Protein AF-A0A954XJD6-F1 (afdb_monomer_lite)

Structure (mmCIF, N/CA/C/O backbone):
data_AF-A0A954XJD6-F1
#
_entry.id   AF-A0A954XJD6-F1
#
loop_
_atom_site.group_PDB
_atom_site.id
_atom_site.type_symbol
_atom_site.label_atom_id
_atom_site.label_alt_id
_atom_site.label_comp_id
_atom_site.label_asym_id
_atom_site.label_entity_id
_atom_site.label_seq_id
_atom_site.pdbx_PDB_ins_code
_atom_site.Cartn_x
_atom_site.Cartn_y
_atom_site.Cartn_z
_atom_site.occupancy
_atom_site.B_iso_or_equiv
_atom_site.auth_seq_id
_atom_site.auth_comp_id
_atom_site.auth_asym_id
_atom_site.auth_atom_id
_atom_site.pdbx_PDB_model_num
ATOM 1 N N . MET A 1 1 ? 39.039 -11.859 -38.181 1.00 42.91 1 MET A N 1
ATOM 2 C CA . MET A 1 1 ? 38.626 -12.372 -36.857 1.00 42.91 1 MET A CA 1
ATOM 3 C C . MET A 1 1 ? 37.885 -11.245 -36.147 1.00 42.91 1 MET A C 1
ATOM 5 O O . MET A 1 1 ? 38.516 -10.259 -35.793 1.00 42.91 1 MET A O 1
ATOM 9 N N . PHE A 1 2 ? 36.553 -11.299 -36.070 1.00 53.31 2 PHE A N 1
ATOM 10 C CA . PHE A 1 2 ? 35.762 -10.247 -35.421 1.00 53.31 2 PHE A CA 1
ATOM 11 C C . PHE A 1 2 ? 35.770 -10.477 -33.907 1.00 53.31 2 PHE A C 1
ATOM 13 O O . PHE A 1 2 ? 35.320 -11.523 -33.446 1.00 53.31 2 PHE A O 1
ATOM 20 N N . SER A 1 3 ? 36.290 -9.522 -33.133 1.00 61.88 3 SER A N 1
ATOM 21 C CA . SER A 1 3 ? 36.128 -9.542 -31.676 1.00 61.88 3 SER A CA 1
ATOM 22 C C . SER A 1 3 ? 34.642 -9.403 -31.338 1.00 61.88 3 SER A C 1
ATOM 24 O O . SER A 1 3 ? 34.006 -8.483 -31.861 1.00 61.88 3 SER A O 1
ATOM 26 N N . PRO A 1 4 ? 34.071 -10.256 -30.469 1.00 60.72 4 PRO A N 1
ATOM 27 C CA . PRO A 1 4 ? 32.666 -10.155 -30.108 1.00 60.72 4 PRO A CA 1
ATOM 28 C C . PRO A 1 4 ? 32.413 -8.805 -29.430 1.00 60.72 4 PRO A C 1
ATOM 30 O O . PRO A 1 4 ? 33.003 -8.468 -28.400 1.00 60.72 4 PRO A O 1
ATOM 33 N N . SER A 1 5 ? 31.551 -7.995 -30.035 1.00 70.94 5 SER A N 1
ATOM 34 C CA . SER A 1 5 ? 31.092 -6.733 -29.468 1.00 70.94 5 SER A CA 1
ATOM 35 C C . SER A 1 5 ? 30.223 -7.031 -28.245 1.00 70.94 5 SER A C 1
ATOM 37 O O . SER A 1 5 ? 29.159 -7.637 -28.339 1.00 70.94 5 SER A O 1
ATOM 39 N N . SER A 1 6 ? 30.674 -6.616 -27.058 1.00 82.44 6 SER A N 1
ATOM 40 C CA . SER A 1 6 ? 29.851 -6.724 -25.852 1.00 82.44 6 SER A CA 1
ATOM 41 C C . SER A 1 6 ? 28.700 -5.715 -25.903 1.00 82.44 6 SER A C 1
ATOM 43 O O . SER A 1 6 ? 28.849 -4.623 -26.459 1.00 82.44 6 SER A O 1
ATOM 45 N N . ARG A 1 7 ? 27.566 -6.034 -25.257 1.00 80.50 7 ARG A N 1
ATOM 46 C CA . ARG A 1 7 ? 26.429 -5.098 -25.098 1.00 80.50 7 ARG A CA 1
ATOM 47 C C . ARG A 1 7 ? 26.888 -3.731 -24.575 1.00 80.50 7 ARG A C 1
ATOM 49 O O . ARG A 1 7 ? 26.425 -2.701 -25.043 1.00 80.50 7 ARG A O 1
ATOM 56 N N . ARG A 1 8 ? 27.867 -3.727 -23.662 1.00 78.44 8 ARG A N 1
ATOM 57 C CA . ARG A 1 8 ? 28.499 -2.516 -23.120 1.00 78.44 8 ARG A CA 1
ATOM 58 C C . ARG A 1 8 ? 29.192 -1.687 -24.205 1.00 78.44 8 ARG A C 1
ATOM 60 O O . ARG A 1 8 ? 28.984 -0.482 -24.251 1.00 78.44 8 ARG A O 1
ATOM 67 N N . ARG A 1 9 ? 29.984 -2.321 -25.076 1.00 78.69 9 ARG A N 1
ATOM 68 C CA . ARG A 1 9 ? 30.715 -1.635 -26.152 1.00 78.69 9 ARG A CA 1
ATOM 69 C C . ARG A 1 9 ? 29.765 -1.065 -27.203 1.00 78.69 9 ARG A C 1
ATOM 71 O O . ARG A 1 9 ? 29.945 0.068 -27.621 1.00 78.69 9 ARG A O 1
ATOM 78 N N . PHE A 1 10 ? 28.723 -1.816 -27.562 1.00 82.62 10 PHE A N 1
ATOM 79 C CA . PHE A 1 10 ? 27.666 -1.338 -28.456 1.00 82.62 10 PHE A CA 1
ATOM 80 C C . PHE A 1 10 ? 26.950 -0.101 -27.889 1.00 82.62 10 PHE A C 1
ATOM 82 O O . PHE A 1 10 ? 26.839 0.908 -28.578 1.00 82.62 10 PHE A O 1
ATOM 89 N N . LEU A 1 11 ? 26.537 -0.136 -26.616 1.00 81.69 11 LEU A N 1
ATOM 90 C CA . LEU A 1 11 ? 25.874 1.002 -25.966 1.00 81.69 11 LEU A CA 1
ATOM 91 C C . LEU A 1 11 ? 26.788 2.225 -25.821 1.00 81.69 11 LEU A C 1
ATOM 93 O O . LEU A 1 11 ? 26.316 3.347 -25.971 1.00 81.69 11 LEU A O 1
ATOM 97 N N . GLN A 1 12 ? 28.087 2.027 -25.581 1.00 77.69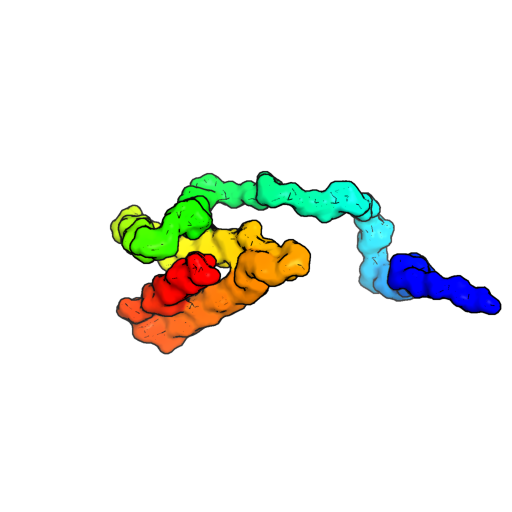 12 GLN A N 1
ATOM 98 C CA . GLN A 1 12 ? 29.064 3.120 -25.583 1.00 77.69 12 GLN A CA 1
ATOM 99 C C . GLN A 1 12 ? 29.162 3.788 -26.960 1.00 77.69 12 GLN A C 1
ATOM 101 O O . GLN A 1 12 ? 29.204 5.011 -27.039 1.00 77.69 12 GLN A O 1
ATOM 106 N N . THR A 1 13 ? 29.165 3.005 -28.040 1.00 73.88 13 THR A N 1
ATOM 107 C CA . THR A 1 13 ? 29.228 3.534 -29.409 1.00 73.88 13 THR A CA 1
ATOM 108 C C . THR A 1 13 ? 27.932 4.238 -29.818 1.00 73.88 13 THR A C 1
ATOM 110 O O . THR A 1 13 ? 27.990 5.329 -30.377 1.00 73.88 13 THR A O 1
ATOM 113 N N . VAL A 1 14 ? 26.766 3.658 -29.513 1.00 73.06 14 VAL A N 1
ATOM 114 C CA . VAL A 1 14 ? 25.463 4.254 -29.861 1.00 73.06 14 VAL A CA 1
ATOM 115 C C . VAL A 1 14 ? 25.168 5.493 -29.014 1.00 73.06 14 VAL A C 1
ATOM 117 O O . VAL A 1 14 ? 24.755 6.505 -29.569 1.00 73.06 14 VAL A O 1
ATOM 120 N N . GLY A 1 15 ? 25.434 5.458 -27.703 1.00 65.81 15 GLY A N 1
ATOM 121 C CA . GLY A 1 15 ? 25.133 6.564 -26.788 1.00 65.81 15 GLY A CA 1
ATOM 122 C C . GLY A 1 15 ? 25.856 7.870 -27.126 1.00 65.81 15 GLY A C 1
ATOM 123 O O . GLY A 1 15 ? 25.290 8.943 -26.939 1.00 65.81 15 GLY A O 1
ATOM 124 N N . VAL A 1 16 ? 27.069 7.796 -27.686 1.00 63.00 16 VAL A N 1
ATOM 125 C CA . VAL A 1 16 ? 27.802 8.980 -28.172 1.00 63.00 16 VAL A CA 1
ATOM 126 C C . VAL A 1 16 ? 27.114 9.608 -29.394 1.00 63.00 16 VAL A C 1
ATOM 128 O O . VAL A 1 16 ? 27.108 10.828 -29.525 1.00 63.00 16 VAL A O 1
ATOM 131 N N . GLY A 1 17 ? 26.491 8.801 -30.261 1.00 62.41 17 GLY A N 1
ATOM 132 C CA . GLY A 1 17 ? 25.791 9.276 -31.459 1.00 62.41 17 GLY A CA 1
ATOM 133 C C . GLY A 1 17 ? 24.378 9.809 -31.191 1.00 62.41 17 GLY A C 1
ATOM 134 O O . GLY A 1 17 ? 24.002 10.846 -31.732 1.00 62.41 17 GLY A O 1
ATOM 135 N N . THR A 1 18 ? 23.591 9.148 -30.335 1.00 59.81 18 THR A N 1
ATOM 136 C CA . THR A 1 18 ? 22.208 9.566 -30.023 1.00 59.81 18 THR A CA 1
ATOM 137 C C . THR A 1 18 ? 22.126 10.738 -29.051 1.00 59.81 18 THR A C 1
ATOM 139 O O . THR A 1 18 ? 21.219 11.555 -29.192 1.00 59.81 18 THR A O 1
ATOM 142 N N . ALA A 1 19 ? 23.067 10.886 -28.111 1.00 60.81 19 ALA A N 1
ATOM 143 C CA . ALA A 1 19 ? 23.100 12.049 -27.220 1.00 60.81 19 ALA A CA 1
ATOM 144 C C . ALA A 1 19 ? 23.282 13.368 -27.994 1.00 60.81 19 ALA A C 1
ATOM 146 O O . ALA A 1 19 ? 22.713 14.385 -27.612 1.00 60.81 19 ALA A O 1
ATOM 147 N N . ALA A 1 20 ? 24.013 13.345 -29.112 1.00 60.75 20 ALA A N 1
ATOM 148 C CA . ALA A 1 20 ? 24.241 14.525 -29.944 1.00 60.75 20 ALA A CA 1
ATOM 149 C C . ALA A 1 20 ? 22.989 15.000 -30.711 1.00 60.75 20 ALA A C 1
ATOM 151 O O . ALA A 1 20 ? 22.885 16.186 -31.007 1.00 60.75 20 ALA A O 1
ATOM 152 N N . LEU A 1 21 ? 22.039 14.106 -31.016 1.00 62.66 21 LEU A N 1
ATOM 153 C CA . LEU A 1 21 ? 20.830 14.430 -31.791 1.00 62.66 21 LEU A CA 1
ATOM 154 C C . LEU A 1 21 ? 19.565 14.534 -30.923 1.00 62.66 21 LEU A C 1
ATOM 156 O O . LEU A 1 21 ? 18.718 15.375 -31.188 1.00 62.66 21 LEU A O 1
ATOM 160 N N . GLY A 1 22 ? 19.438 13.714 -29.874 1.00 61.25 22 GLY A N 1
ATOM 161 C CA . GLY A 1 22 ? 18.242 13.662 -29.022 1.00 61.25 22 GLY A CA 1
ATOM 162 C C . GLY A 1 22 ? 18.231 14.651 -27.851 1.00 61.25 22 GLY A C 1
ATOM 163 O O . GLY A 1 22 ? 17.166 14.963 -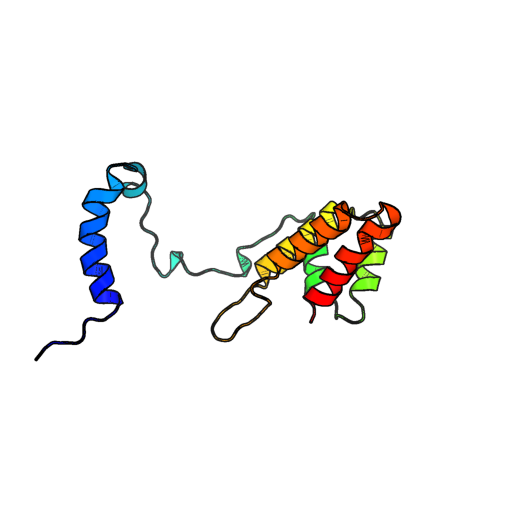27.330 1.00 61.25 22 GLY A O 1
ATOM 164 N N . LEU A 1 23 ? 19.389 15.174 -27.427 1.00 60.09 23 LEU A N 1
ATOM 165 C CA . LEU A 1 23 ? 19.457 16.198 -26.369 1.00 60.09 23 LEU A CA 1
ATOM 166 C C . LEU A 1 23 ? 19.198 17.619 -26.886 1.00 60.09 23 LEU A C 1
ATOM 168 O O . LEU A 1 23 ? 19.106 18.542 -26.077 1.00 60.09 23 LEU A O 1
ATOM 172 N N . ALA A 1 24 ? 19.067 17.803 -28.204 1.00 64.19 24 ALA A N 1
ATOM 173 C CA . ALA A 1 24 ? 18.741 19.095 -28.801 1.00 64.19 24 ALA A CA 1
ATOM 174 C C . ALA A 1 24 ? 17.376 19.624 -28.314 1.00 64.19 24 ALA A C 1
ATOM 176 O O . ALA A 1 24 ? 17.261 20.812 -28.022 1.00 64.19 24 ALA A O 1
ATOM 177 N N . ASP A 1 25 ? 16.396 18.734 -28.121 1.00 69.69 25 ASP A N 1
ATOM 178 C CA . ASP A 1 25 ? 15.047 19.085 -27.648 1.00 69.69 25 ASP A CA 1
ATOM 179 C C . ASP A 1 25 ? 14.941 19.178 -26.113 1.00 69.69 25 ASP A C 1
ATOM 181 O O . ASP A 1 25 ? 13.966 19.705 -25.580 1.00 69.69 25 ASP A O 1
ATOM 185 N N . L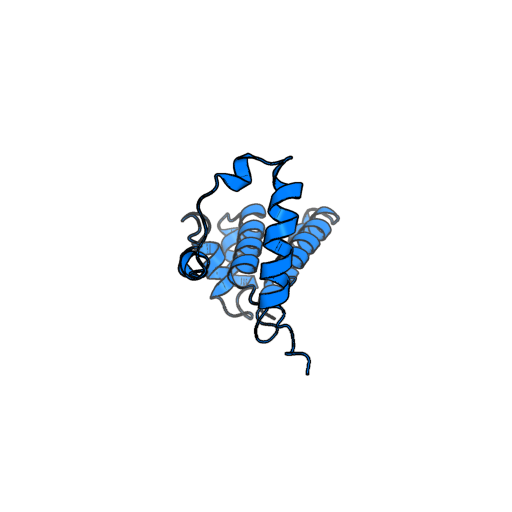EU A 1 26 ? 15.954 18.699 -25.376 1.00 81.62 26 LEU A N 1
ATOM 186 C CA . LEU A 1 26 ? 16.014 18.729 -23.908 1.00 81.62 26 LEU A CA 1
ATOM 187 C C . LEU A 1 26 ? 17.398 19.204 -23.424 1.00 81.62 26 LEU A C 1
ATOM 189 O O . LEU A 1 26 ? 18.108 18.472 -22.723 1.00 81.62 26 LEU A O 1
ATOM 193 N N . PRO A 1 27 ? 17.807 20.446 -23.747 1.00 77.88 27 PRO A N 1
ATOM 194 C CA . PRO A 1 27 ? 19.171 20.924 -23.513 1.00 77.88 27 PRO A CA 1
ATOM 195 C C . PRO A 1 27 ? 19.558 20.935 -22.029 1.00 77.88 27 PRO A C 1
ATOM 197 O O . PRO A 1 27 ? 20.742 20.858 -21.698 1.00 77.88 27 PRO A O 1
ATOM 200 N N . PHE A 1 28 ? 18.585 20.991 -21.116 1.00 87.06 28 PHE A N 1
ATOM 201 C CA . PHE A 1 28 ? 18.838 20.932 -19.676 1.00 87.06 28 PHE A CA 1
ATOM 202 C C . PHE A 1 28 ? 19.375 19.569 -19.217 1.00 87.06 28 PHE A C 1
ATOM 204 O O . PHE A 1 28 ? 20.141 19.527 -18.258 1.00 87.06 28 PHE A O 1
ATOM 211 N N . VAL A 1 29 ? 19.049 18.468 -19.907 1.00 84.19 29 VAL A N 1
ATOM 212 C CA . VAL A 1 29 ? 19.518 17.117 -19.545 1.00 84.19 29 VAL A CA 1
ATOM 213 C C . VAL A 1 29 ? 21.037 17.025 -19.675 1.00 84.19 29 VAL A C 1
ATOM 215 O O . VAL A 1 29 ? 21.693 16.417 -18.834 1.00 84.19 29 VAL A O 1
ATOM 218 N N . SER A 1 30 ? 21.619 17.716 -20.662 1.00 80.31 30 SER A N 1
ATOM 219 C CA . SER A 1 30 ? 23.078 17.810 -20.822 1.00 80.31 30 SER A CA 1
ATOM 220 C C . SER A 1 30 ? 23.782 18.549 -19.673 1.00 80.31 30 SER A C 1
ATOM 222 O O . SER A 1 30 ? 24.994 18.418 -19.512 1.00 80.31 30 SER A O 1
ATOM 224 N N . ARG A 1 31 ? 23.028 19.315 -18.870 1.00 84.81 31 ARG A N 1
ATOM 225 C CA . ARG A 1 31 ? 23.522 20.093 -17.724 1.00 84.81 31 ARG A CA 1
ATOM 226 C C . ARG A 1 31 ? 23.301 19.391 -16.383 1.00 84.81 31 ARG A C 1
ATOM 228 O O . ARG A 1 31 ? 23.734 19.919 -15.362 1.00 84.81 31 ARG A O 1
ATOM 235 N N . LEU A 1 32 ? 22.626 18.239 -16.364 1.00 88.06 32 LEU A N 1
ATOM 236 C CA . LEU A 1 32 ? 22.454 17.468 -15.137 1.00 88.06 32 LEU A CA 1
ATOM 237 C C . LEU A 1 32 ? 23.808 16.901 -14.671 1.00 88.06 32 LEU A C 1
ATOM 239 O O . LEU A 1 32 ? 24.638 16.529 -15.508 1.00 88.06 32 LEU A O 1
ATOM 243 N N . PRO A 1 33 ? 24.044 16.807 -13.349 1.00 89.00 33 PRO A N 1
ATOM 244 C CA . PRO A 1 33 ? 25.215 16.125 -12.817 1.00 89.00 33 PRO A CA 1
ATOM 245 C C . PRO A 1 33 ? 25.316 14.691 -13.346 1.00 89.00 33 PRO A C 1
ATOM 247 O O . PRO A 1 33 ? 24.315 13.994 -13.521 1.00 89.00 33 PRO A O 1
ATOM 250 N N . ARG A 1 34 ? 26.545 14.236 -13.604 1.00 87.12 34 ARG A N 1
ATOM 251 C CA . ARG A 1 34 ? 26.790 12.845 -13.996 1.00 87.12 34 ARG A CA 1
ATOM 252 C C . ARG A 1 34 ? 26.545 11.939 -12.795 1.00 87.12 34 ARG A C 1
ATOM 254 O O . ARG A 1 34 ? 27.237 12.089 -11.797 1.00 87.12 34 ARG A O 1
ATOM 261 N N . VAL A 1 35 ? 25.650 10.968 -12.947 1.00 89.62 35 VAL A N 1
ATOM 262 C CA . VAL A 1 35 ? 25.399 9.946 -11.925 1.00 89.62 35 VAL A CA 1
ATOM 263 C C . VAL A 1 35 ? 26.379 8.791 -12.114 1.00 89.62 35 VAL A C 1
ATOM 265 O O . VAL A 1 35 ? 26.410 8.153 -13.172 1.00 89.62 35 VAL A O 1
ATOM 268 N N . SER A 1 36 ? 27.212 8.531 -11.108 1.00 87.81 36 SER A N 1
ATOM 269 C CA . SER A 1 36 ? 28.153 7.404 -11.146 1.00 87.81 36 SER A CA 1
ATOM 270 C C . SER A 1 36 ? 27.458 6.068 -10.850 1.00 87.81 36 SER A C 1
ATOM 272 O O . SER A 1 36 ? 26.378 6.022 -10.267 1.00 87.81 36 SER A O 1
ATOM 274 N N . ALA A 1 37 ? 28.088 4.948 -11.219 1.00 85.50 37 ALA A N 1
ATOM 275 C CA . ALA A 1 37 ? 27.549 3.625 -10.891 1.00 85.50 37 ALA A CA 1
ATOM 276 C C . ALA A 1 37 ? 27.463 3.379 -9.374 1.00 85.50 37 ALA A C 1
ATOM 278 O O . ALA A 1 37 ? 26.580 2.648 -8.936 1.00 85.50 37 ALA A O 1
ATOM 279 N N . ASP A 1 38 ? 28.369 3.971 -8.590 1.00 87.94 38 ASP A N 1
ATOM 280 C CA . ASP A 1 38 ? 28.371 3.846 -7.131 1.00 87.94 38 ASP A CA 1
ATOM 281 C C . ASP A 1 38 ? 27.294 4.721 -6.484 1.00 87.94 38 ASP A C 1
ATOM 283 O O . ASP A 1 38 ? 26.603 4.256 -5.584 1.00 87.94 38 ASP A O 1
ATOM 287 N N . GLU A 1 39 ? 27.084 5.934 -6.997 1.00 87.44 39 GLU A N 1
ATOM 288 C CA . GLU A 1 39 ? 25.977 6.814 -6.596 1.00 87.44 39 GLU A CA 1
ATOM 289 C C . GLU A 1 39 ? 24.607 6.204 -6.918 1.00 87.44 39 GLU A C 1
ATOM 291 O O . GLU A 1 39 ? 23.681 6.296 -6.120 1.00 87.44 39 GLU A O 1
ATOM 296 N N . ALA A 1 40 ? 24.480 5.523 -8.060 1.00 87.44 40 ALA A N 1
ATOM 297 C CA . ALA A 1 40 ? 23.238 4.871 -8.474 1.00 87.44 40 ALA A CA 1
ATOM 298 C C . ALA A 1 40 ? 22.896 3.601 -7.670 1.00 87.44 40 ALA A C 1
ATOM 300 O O . ALA A 1 40 ? 21.857 2.981 -7.920 1.00 87.44 40 ALA A O 1
ATOM 301 N N . ARG A 1 41 ? 23.752 3.158 -6.736 1.00 84.25 41 ARG A N 1
ATOM 302 C CA . ARG A 1 41 ? 23.441 1.997 -5.892 1.00 84.25 41 ARG A CA 1
ATOM 303 C C . ARG A 1 41 ? 22.331 2.361 -4.912 1.00 84.25 41 ARG A C 1
ATOM 305 O O . ARG A 1 41 ? 22.497 3.221 -4.053 1.00 84.25 41 ARG A O 1
ATOM 312 N N . LEU A 1 42 ? 21.210 1.652 -5.010 1.00 76.25 42 LEU A N 1
ATOM 313 C CA . LEU A 1 42 ? 20.102 1.805 -4.075 1.00 76.25 42 LEU A CA 1
ATOM 314 C C . LEU A 1 42 ? 20.505 1.286 -2.694 1.00 76.25 42 LEU A C 1
ATOM 316 O O . LEU A 1 42 ? 20.845 0.114 -2.533 1.00 76.25 42 LEU A O 1
ATOM 320 N N . ASN A 1 43 ? 20.431 2.163 -1.701 1.00 76.12 43 ASN A N 1
ATOM 321 C CA . ASN A 1 43 ? 20.468 1.794 -0.296 1.00 76.12 43 ASN A CA 1
ATOM 322 C C . ASN A 1 43 ? 19.012 1.526 0.156 1.00 76.12 43 ASN A C 1
ATOM 324 O O . ASN A 1 43 ? 18.211 2.461 0.142 1.00 76.12 43 ASN A O 1
ATOM 328 N N . PRO A 1 44 ? 18.631 0.293 0.542 1.00 66.88 44 PRO A N 1
ATOM 329 C CA . PRO A 1 44 ? 17.266 -0.009 0.988 1.00 66.88 44 PRO A CA 1
ATOM 330 C C . PRO A 1 44 ? 16.809 0.843 2.180 1.00 66.88 44 PRO A C 1
ATOM 332 O O . PRO A 1 44 ? 15.632 1.166 2.292 1.00 66.88 44 PRO A O 1
ATOM 335 N N . GLN A 1 45 ? 17.741 1.276 3.034 1.00 67.62 45 GLN A N 1
ATOM 336 C CA . GLN A 1 45 ? 17.478 2.148 4.183 1.00 67.62 45 GLN A CA 1
ATOM 337 C C . GLN A 1 45 ? 17.295 3.633 3.804 1.00 67.62 45 GLN A C 1
ATOM 339 O O . GLN A 1 45 ? 17.083 4.475 4.679 1.00 67.62 45 GLN A O 1
ATOM 344 N N . LEU A 1 46 ? 17.404 3.976 2.515 1.00 68.19 46 LEU A N 1
ATOM 345 C CA . LEU A 1 46 ? 17.192 5.334 2.008 1.00 68.19 46 LEU A CA 1
ATOM 346 C C . LEU A 1 46 ? 15.700 5.670 1.873 1.00 68.19 46 LEU A C 1
ATOM 348 O O . LEU A 1 46 ? 15.336 6.842 1.944 1.00 68.19 46 LEU A O 1
ATOM 352 N N . VAL A 1 47 ? 14.834 4.658 1.729 1.00 72.62 47 VAL A N 1
ATOM 353 C CA . VAL A 1 47 ? 13.374 4.833 1.741 1.00 72.62 47 VAL A CA 1
ATOM 354 C C . VAL A 1 47 ? 12.909 4.939 3.192 1.00 72.62 47 VAL A C 1
ATOM 356 O O . VAL A 1 47 ? 12.450 3.970 3.790 1.00 72.62 47 VAL A O 1
ATOM 359 N N . ARG A 1 48 ? 13.078 6.125 3.778 1.00 81.94 48 ARG A N 1
ATOM 360 C CA . ARG A 1 48 ? 12.491 6.471 5.077 1.00 81.94 48 ARG A CA 1
ATOM 361 C C . ARG A 1 48 ? 11.086 6.997 4.834 1.00 81.94 48 ARG A C 1
ATOM 363 O O . ARG A 1 48 ? 10.939 7.999 4.135 1.00 81.94 48 ARG A O 1
ATOM 370 N N . LEU A 1 49 ? 10.078 6.307 5.354 1.00 88.25 49 LEU A N 1
ATOM 371 C CA . LEU A 1 49 ? 8.713 6.812 5.301 1.00 88.25 49 LEU A CA 1
ATOM 372 C C . LEU A 1 49 ? 8.477 7.776 6.461 1.00 88.25 49 LEU A C 1
ATOM 374 O O . LEU A 1 49 ? 9.253 7.833 7.414 1.00 88.25 49 LEU A O 1
ATOM 378 N N . ASP A 1 50 ? 7.413 8.556 6.335 1.00 91.44 50 ASP A N 1
ATOM 379 C CA . ASP A 1 50 ? 6.981 9.468 7.382 1.00 91.44 50 ASP A CA 1
ATOM 380 C C . ASP A 1 50 ? 6.579 8.700 8.654 1.00 91.44 50 ASP A C 1
ATOM 382 O O . ASP A 1 50 ? 5.997 7.612 8.572 1.00 91.44 50 ASP A O 1
ATOM 386 N N . ASP A 1 51 ? 6.851 9.280 9.826 1.00 92.75 51 ASP A N 1
ATOM 387 C CA . ASP A 1 51 ? 6.562 8.661 11.127 1.00 92.75 51 ASP A CA 1
ATOM 388 C C . ASP A 1 51 ? 5.065 8.352 11.314 1.00 92.75 51 ASP A C 1
ATOM 390 O O . ASP A 1 51 ? 4.715 7.461 12.090 1.00 92.75 51 ASP A O 1
ATOM 394 N N . SER A 1 52 ? 4.173 9.038 10.590 1.00 94.50 52 SER A N 1
ATOM 395 C CA . SER A 1 52 ? 2.732 8.760 10.614 1.00 94.50 52 SER A CA 1
ATOM 396 C C . SER A 1 52 ? 2.341 7.445 9.930 1.00 94.50 52 SER A C 1
ATOM 398 O O . SER A 1 52 ? 1.351 6.833 10.328 1.00 94.50 52 SER A O 1
ATOM 400 N N . ILE A 1 53 ? 3.104 6.973 8.934 1.00 95.94 53 ILE A N 1
ATOM 401 C CA . ILE A 1 53 ? 2.745 5.800 8.113 1.00 95.94 53 ILE A CA 1
ATOM 402 C C . ILE A 1 53 ? 3.708 4.621 8.285 1.00 95.94 53 ILE A C 1
ATOM 404 O O . ILE A 1 53 ? 3.293 3.465 8.165 1.00 95.94 53 ILE A O 1
ATOM 408 N N . GLU A 1 54 ? 4.978 4.885 8.610 1.00 95.31 54 GLU A N 1
ATOM 409 C CA . GLU A 1 54 ? 6.008 3.860 8.821 1.00 95.31 54 GLU A CA 1
ATOM 410 C C . GLU A 1 54 ? 5.568 2.763 9.815 1.00 95.31 54 GLU A C 1
ATOM 412 O O . GLU A 1 54 ? 5.769 1.587 9.501 1.00 95.31 54 GLU A O 1
ATOM 417 N N . PRO A 1 55 ? 4.903 3.057 10.957 1.00 97.06 55 PRO A N 1
ATOM 418 C CA . PRO A 1 55 ? 4.451 2.010 11.877 1.00 97.06 55 PRO A CA 1
ATOM 419 C C . PRO A 1 55 ? 3.445 1.038 11.251 1.00 97.06 55 PRO A C 1
ATOM 421 O O . PRO A 1 55 ? 3.495 -0.161 11.530 1.00 97.06 55 PRO A O 1
ATOM 424 N N . LEU A 1 56 ? 2.544 1.534 10.396 1.00 98.06 56 LEU A N 1
ATOM 425 C CA . LEU A 1 56 ? 1.563 0.694 9.711 1.00 98.06 56 LEU A CA 1
ATOM 426 C C . LEU A 1 56 ? 2.238 -0.146 8.623 1.00 98.06 56 LEU A C 1
ATOM 428 O O . LEU A 1 56 ? 1.969 -1.339 8.526 1.00 98.06 56 LEU A O 1
ATOM 432 N N . VAL A 1 57 ? 3.175 0.433 7.866 1.00 96.62 57 VAL A N 1
ATOM 433 C CA . VAL A 1 57 ? 3.980 -0.310 6.879 1.00 96.62 57 VAL A CA 1
ATOM 434 C C . VAL A 1 57 ? 4.771 -1.431 7.545 1.00 96.62 57 VAL A C 1
ATOM 436 O O . VAL A 1 57 ? 4.718 -2.568 7.081 1.00 96.62 57 VAL A O 1
ATOM 439 N N . ARG A 1 58 ? 5.436 -1.156 8.671 1.00 95.56 58 ARG A N 1
ATOM 440 C CA . ARG A 1 58 ? 6.169 -2.182 9.425 1.00 95.56 58 ARG A CA 1
ATOM 441 C C . ARG A 1 58 ? 5.249 -3.254 9.992 1.00 95.56 58 ARG A C 1
ATOM 443 O O . ARG A 1 58 ? 5.598 -4.426 9.922 1.00 95.56 58 ARG A O 1
ATOM 450 N N . LEU A 1 59 ? 4.054 -2.896 10.470 1.00 98.12 59 LEU A N 1
ATOM 451 C CA . LEU A 1 59 ? 3.043 -3.885 10.856 1.00 98.12 59 LEU A CA 1
ATOM 452 C C . LEU A 1 59 ? 2.717 -4.818 9.684 1.00 98.12 59 LEU A C 1
ATOM 454 O O . LEU A 1 59 ? 2.679 -6.034 9.880 1.00 98.12 59 LEU A O 1
ATOM 458 N N . LEU A 1 60 ? 2.549 -4.280 8.470 1.00 97.19 60 LEU A N 1
ATOM 459 C CA . LEU A 1 60 ? 2.320 -5.098 7.280 1.00 97.19 60 LEU A CA 1
ATOM 460 C C . LEU A 1 60 ? 3.536 -5.947 6.920 1.00 97.19 60 LEU A C 1
ATOM 462 O O . LEU A 1 60 ? 3.353 -7.078 6.501 1.00 97.19 60 LEU A O 1
ATOM 466 N N . GLU A 1 61 ? 4.765 -5.468 7.080 1.00 94.38 61 GLU A N 1
ATOM 467 C CA . GLU A 1 61 ? 5.983 -6.214 6.730 1.00 94.38 61 GLU A CA 1
ATOM 468 C C . GLU A 1 61 ? 6.326 -7.311 7.751 1.00 94.38 61 GLU A C 1
ATOM 470 O O . GLU A 1 61 ? 6.647 -8.435 7.363 1.00 94.38 61 GLU A O 1
ATOM 475 N N . GLU A 1 62 ? 6.184 -7.025 9.042 1.00 96.25 62 GLU A N 1
ATOM 476 C CA . GLU A 1 62 ? 6.711 -7.844 10.141 1.00 96.25 62 GLU A CA 1
ATOM 477 C C . GLU A 1 62 ? 5.687 -8.842 10.698 1.00 96.25 62 GLU A C 1
ATOM 479 O O . GLU A 1 62 ? 6.071 -9.917 11.159 1.00 96.25 62 GLU A O 1
ATOM 484 N N . THR A 1 63 ? 4.384 -8.542 10.626 1.00 98.25 63 THR A N 1
ATOM 485 C CA . THR A 1 63 ? 3.346 -9.450 11.143 1.00 98.25 63 THR A CA 1
ATOM 486 C C . THR A 1 63 ? 3.271 -10.736 10.310 1.00 98.25 63 THR A C 1
ATOM 488 O O . THR A 1 63 ? 3.142 -10.658 9.083 1.00 98.25 63 THR A O 1
ATOM 491 N N . PRO A 1 64 ? 3.327 -11.929 10.926 1.00 97.31 64 PRO A N 1
ATOM 492 C CA . PRO A 1 64 ? 3.097 -13.188 10.225 1.00 97.31 64 PRO A CA 1
ATOM 493 C C . PRO A 1 64 ? 1.721 -13.255 9.545 1.00 97.31 64 PRO A C 1
ATOM 495 O O . PRO A 1 64 ? 0.754 -12.662 10.021 1.00 97.31 64 PRO A O 1
ATOM 498 N N . ARG A 1 65 ? 1.624 -13.984 8.424 1.00 96.56 65 ARG A N 1
ATOM 499 C CA . ARG A 1 65 ? 0.407 -14.052 7.589 1.00 96.56 65 ARG A CA 1
ATOM 500 C C . ARG A 1 65 ? -0.849 -14.429 8.374 1.00 96.56 65 ARG A C 1
ATOM 502 O O . ARG A 1 65 ? -1.878 -13.787 8.204 1.00 96.56 65 ARG A O 1
ATOM 509 N N . ASP A 1 66 ? -0.739 -15.436 9.236 1.00 97.81 66 ASP A N 1
ATOM 510 C CA . ASP A 1 66 ? -1.820 -15.996 10.055 1.00 97.81 66 ASP A CA 1
ATOM 511 C C . ASP A 1 66 ? -2.405 -15.002 11.066 1.00 97.81 66 ASP A C 1
ATOM 513 O O . ASP A 1 66 ? -3.515 -15.209 11.537 1.00 97.81 66 ASP A O 1
ATOM 517 N N . ARG A 1 67 ? -1.688 -13.913 11.370 1.00 98.31 67 ARG A N 1
ATOM 518 C CA . ARG A 1 67 ? -2.119 -12.868 12.316 1.00 98.31 67 ARG A CA 1
ATOM 519 C C . ARG A 1 67 ? -2.362 -11.515 11.660 1.00 98.31 67 ARG A C 1
ATOM 521 O O . ARG A 1 67 ? -2.841 -10.593 12.314 1.00 98.31 67 ARG A O 1
ATOM 528 N N . LEU A 1 68 ? -1.996 -11.364 10.386 1.00 98.44 68 LEU A N 1
ATOM 529 C CA . LEU A 1 68 ? -1.980 -10.065 9.720 1.00 98.44 68 LEU A CA 1
ATOM 530 C C . LEU A 1 68 ? -3.375 -9.444 9.646 1.00 98.44 68 LEU A C 1
ATOM 532 O O . LEU A 1 68 ? -3.530 -8.263 9.945 1.00 98.44 68 LEU A O 1
ATOM 536 N N . LEU A 1 69 ? -4.379 -10.225 9.242 1.00 98.44 69 LEU A N 1
ATOM 537 C CA . LEU A 1 69 ? -5.728 -9.700 9.032 1.00 98.44 69 LEU A CA 1
ATOM 538 C C . LEU A 1 69 ? -6.341 -9.192 10.342 1.00 98.44 69 LEU A C 1
ATOM 540 O O . LEU A 1 69 ? -6.901 -8.100 10.368 1.00 98.44 69 LEU A O 1
ATOM 544 N N . GLU A 1 70 ? -6.167 -9.940 11.432 1.00 98.50 70 GLU A N 1
ATOM 545 C CA . GLU A 1 70 ? -6.624 -9.549 12.770 1.00 98.50 70 GLU A CA 1
ATOM 546 C C . GLU A 1 70 ? -5.905 -8.282 13.251 1.00 98.50 70 GLU A C 1
ATOM 548 O O . GLU A 1 70 ? -6.557 -7.308 13.623 1.00 98.50 70 GLU A O 1
ATOM 553 N N . ALA A 1 71 ? -4.574 -8.235 13.135 1.00 98.62 71 ALA A N 1
ATOM 554 C CA . ALA A 1 71 ? -3.786 -7.070 13.537 1.00 98.62 71 ALA A CA 1
ATOM 555 C C . ALA A 1 71 ? -4.167 -5.795 12.760 1.00 98.62 71 ALA A C 1
ATOM 557 O O . ALA A 1 71 ? -4.167 -4.698 13.320 1.00 98.62 71 ALA A O 1
ATOM 558 N N . VAL A 1 72 ? -4.501 -5.907 11.470 1.00 98.62 72 VAL A N 1
ATOM 559 C CA . VAL A 1 72 ? -4.969 -4.761 10.672 1.00 98.62 72 VAL A CA 1
ATOM 560 C C . VAL A 1 72 ? -6.397 -4.365 11.053 1.00 98.62 72 VAL A C 1
ATOM 562 O O . VAL A 1 72 ? -6.676 -3.171 11.169 1.00 98.62 72 VAL A O 1
ATOM 565 N N . ALA A 1 73 ? -7.289 -5.328 11.302 1.00 98.56 73 ALA A N 1
ATOM 566 C CA . ALA A 1 73 ? -8.649 -5.045 11.763 1.00 98.56 73 ALA A CA 1
ATOM 567 C C . ALA A 1 73 ? -8.651 -4.274 13.095 1.00 98.56 73 ALA A C 1
ATOM 569 O O . ALA A 1 73 ? -9.388 -3.298 13.238 1.00 98.56 73 ALA A O 1
ATOM 570 N N . GLU A 1 74 ? -7.772 -4.637 14.033 1.00 98.56 74 GLU A N 1
ATOM 571 C CA . GLU A 1 74 ? -7.588 -3.903 15.292 1.00 98.56 74 GLU A CA 1
ATOM 572 C C . GLU A 1 74 ? -7.182 -2.440 15.061 1.00 98.56 74 GLU A C 1
ATOM 574 O O . GLU A 1 74 ? -7.722 -1.537 15.701 1.00 98.56 74 GLU A O 1
ATOM 579 N N . ARG A 1 75 ? -6.274 -2.176 14.110 1.00 98.44 75 ARG A N 1
ATOM 580 C CA . ARG A 1 75 ? -5.871 -0.805 13.745 1.00 98.44 75 ARG A CA 1
ATOM 581 C C . ARG A 1 75 ? -7.025 -0.006 13.151 1.00 98.44 75 ARG A C 1
ATOM 583 O O . ARG A 1 75 ? -7.216 1.149 13.524 1.00 98.44 75 ARG A O 1
ATOM 590 N N . ILE A 1 76 ? -7.817 -0.627 12.280 1.00 98.44 76 ILE A N 1
ATOM 591 C CA . ILE A 1 76 ? -9.001 0.004 11.683 1.00 98.44 76 ILE A CA 1
ATOM 592 C C . ILE A 1 76 ? -10.014 0.369 12.775 1.00 98.44 76 ILE A C 1
ATOM 594 O O . ILE A 1 76 ? -10.485 1.504 12.819 1.00 98.44 76 ILE A O 1
ATOM 598 N N . HIS A 1 77 ? -10.293 -0.542 13.711 1.00 98.44 77 HIS A N 1
ATOM 599 C CA . HIS A 1 77 ? -11.168 -0.257 14.853 1.00 98.44 77 HIS A CA 1
ATOM 600 C C . HIS A 1 77 ? -10.619 0.840 15.777 1.00 98.44 77 HIS A C 1
ATOM 602 O O . HIS A 1 77 ? -11.401 1.581 16.369 1.00 98.44 77 HIS A O 1
ATOM 608 N N . ALA A 1 78 ? -9.295 0.982 15.866 1.00 97.94 78 ALA A N 1
ATOM 609 C CA . ALA A 1 78 ? -8.630 2.060 16.595 1.00 97.94 78 ALA A CA 1
ATOM 610 C C . ALA A 1 78 ? -8.565 3.398 15.824 1.00 97.94 78 ALA A C 1
ATOM 612 O O . ALA A 1 78 ? -8.036 4.372 16.358 1.00 97.94 78 ALA A O 1
ATOM 613 N N . GLY A 1 79 ? -9.104 3.468 14.601 1.00 98.00 79 GLY A N 1
ATOM 614 C CA . GLY A 1 79 ? -9.245 4.705 13.829 1.00 98.00 79 GLY A CA 1
ATOM 615 C C . GLY A 1 79 ? -8.376 4.808 12.575 1.00 98.00 79 GLY A C 1
ATOM 616 O O . GLY A 1 79 ? -8.434 5.837 11.907 1.00 98.00 79 GLY A O 1
ATOM 617 N N . THR A 1 80 ? -7.602 3.777 12.220 1.00 98.38 80 THR A N 1
ATOM 618 C CA . THR A 1 80 ? -6.878 3.761 10.940 1.00 98.38 80 THR A CA 1
ATOM 619 C C . THR A 1 80 ? -7.865 3.744 9.772 1.00 98.38 80 THR A C 1
ATOM 621 O O . THR A 1 80 ? -8.724 2.870 9.655 1.00 98.38 80 THR A O 1
ATOM 624 N N . SER A 1 81 ? -7.728 4.717 8.883 1.00 98.31 81 SER A N 1
ATOM 625 C CA . SER A 1 81 ? -8.587 4.907 7.723 1.00 98.31 81 SER A CA 1
ATOM 626 C C . SER A 1 81 ? -8.286 3.920 6.592 1.00 98.31 81 SER A C 1
ATOM 628 O O . SER A 1 81 ? -7.192 3.368 6.460 1.00 98.31 81 SER A O 1
ATOM 630 N N . TYR A 1 82 ? -9.259 3.767 5.692 1.00 98.19 82 TYR A N 1
ATOM 631 C CA . TYR A 1 82 ? -9.091 3.034 4.434 1.00 98.19 82 TYR A CA 1
ATOM 632 C C . TYR A 1 82 ? -7.887 3.519 3.618 1.00 98.19 82 TYR A C 1
ATOM 634 O O . TYR A 1 82 ? -7.129 2.713 3.081 1.00 98.19 82 TYR A O 1
ATOM 642 N N . GLN A 1 83 ? -7.701 4.840 3.538 1.00 97.94 83 GLN A N 1
ATOM 643 C CA . GLN A 1 83 ? -6.616 5.444 2.768 1.00 97.94 83 GLN A CA 1
ATOM 644 C C . GLN A 1 83 ? -5.249 5.133 3.378 1.00 97.94 83 GLN A C 1
ATOM 646 O O . GLN A 1 83 ? -4.318 4.845 2.630 1.00 97.94 83 GLN A O 1
ATOM 651 N N . GLU A 1 84 ? -5.130 5.123 4.707 1.00 98.44 84 GLU A N 1
ATOM 652 C CA . GLU A 1 84 ? -3.887 4.753 5.393 1.00 98.44 84 GLU A CA 1
ATOM 653 C C . GLU A 1 84 ? -3.537 3.280 5.171 1.00 98.44 84 GLU A C 1
ATOM 655 O O . GLU A 1 84 ? -2.392 2.978 4.841 1.00 98.44 84 GLU A O 1
ATOM 660 N N . VAL A 1 85 ? -4.509 2.361 5.263 1.00 98.44 85 VAL A N 1
ATOM 661 C CA . VAL A 1 85 ? -4.274 0.935 4.959 1.00 98.44 85 VAL A CA 1
ATOM 662 C C . VAL A 1 85 ? -3.849 0.752 3.502 1.00 98.44 85 VAL A C 1
ATOM 664 O O . VAL A 1 85 ? -2.878 0.046 3.224 1.00 98.44 85 VAL A O 1
ATOM 667 N N . LEU A 1 86 ? -4.539 1.413 2.569 1.00 98.25 86 LEU A N 1
ATOM 668 C CA . LEU A 1 86 ? -4.215 1.349 1.146 1.00 98.25 86 LEU A CA 1
ATOM 669 C C . LEU A 1 86 ? -2.808 1.896 0.864 1.00 98.25 86 LEU A C 1
ATOM 671 O O . LEU A 1 86 ? -2.022 1.249 0.168 1.00 98.25 86 LEU A O 1
ATOM 675 N N . ALA A 1 87 ? -2.475 3.059 1.429 1.00 97.69 87 ALA A N 1
ATOM 676 C CA . ALA A 1 87 ? -1.168 3.687 1.286 1.00 97.69 87 ALA A CA 1
ATOM 677 C C . ALA A 1 87 ? -0.061 2.810 1.879 1.00 97.69 87 ALA A C 1
ATOM 679 O O . ALA A 1 87 ? 0.937 2.551 1.206 1.00 97.69 87 ALA A O 1
ATOM 680 N N . ALA A 1 88 ? -0.252 2.291 3.094 1.00 97.75 88 ALA A N 1
ATOM 681 C CA . ALA A 1 88 ? 0.716 1.410 3.732 1.00 97.75 88 ALA A CA 1
ATOM 682 C C . ALA A 1 88 ? 0.956 0.143 2.905 1.00 97.75 88 ALA A C 1
ATOM 684 O O . ALA A 1 88 ? 2.105 -0.251 2.708 1.00 97.75 88 ALA A O 1
ATOM 685 N N . LEU A 1 89 ? -0.098 -0.467 2.357 1.00 97.00 89 LEU A N 1
ATOM 686 C CA . LEU A 1 89 ? 0.033 -1.667 1.534 1.00 97.00 89 LEU A CA 1
ATOM 687 C C . LEU A 1 89 ? 0.763 -1.387 0.209 1.00 97.00 89 LEU A C 1
ATOM 689 O O . LEU A 1 89 ? 1.597 -2.191 -0.213 1.00 97.00 89 LEU A O 1
ATOM 693 N N . MET A 1 90 ? 0.518 -0.234 -0.425 1.00 95.44 90 MET A N 1
ATOM 694 C CA . MET A 1 90 ? 1.287 0.192 -1.602 1.00 95.44 90 MET A CA 1
ATOM 695 C C . MET A 1 90 ? 2.766 0.428 -1.265 1.00 95.44 90 MET A C 1
ATOM 697 O O . MET A 1 90 ? 3.638 -0.057 -1.987 1.00 95.44 90 MET A O 1
ATOM 701 N N . LEU A 1 91 ? 3.058 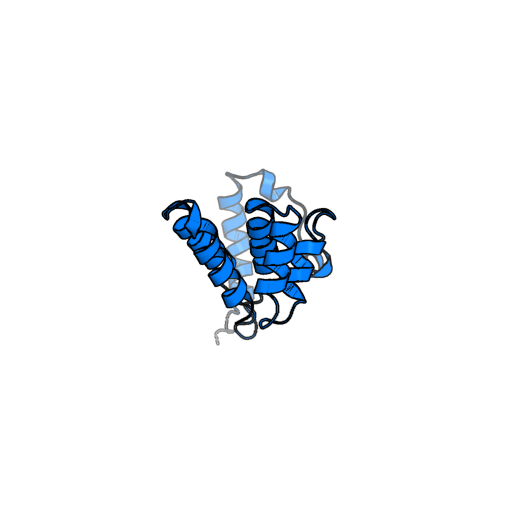1.131 -0.167 1.00 94.38 91 LEU A N 1
ATOM 702 C CA . LEU A 1 91 ? 4.424 1.451 0.264 1.00 94.38 91 LEU A CA 1
ATOM 703 C C . LEU A 1 91 ? 5.207 0.198 0.671 1.00 94.38 91 LEU A C 1
ATOM 705 O O . LEU A 1 91 ? 6.351 0.030 0.244 1.00 94.38 91 LEU A O 1
ATOM 709 N N . ALA A 1 92 ? 4.575 -0.714 1.413 1.00 92.94 92 ALA A N 1
ATOM 710 C CA . ALA A 1 92 ? 5.126 -2.031 1.713 1.00 92.94 92 ALA A CA 1
ATOM 711 C C . ALA A 1 92 ? 5.394 -2.806 0.412 1.00 92.94 92 ALA A C 1
ATOM 713 O O . ALA A 1 92 ? 6.467 -3.380 0.228 1.00 92.94 92 ALA A O 1
ATOM 714 N N . GLY A 1 93 ? 4.460 -2.764 -0.543 1.00 90.31 93 GLY A N 1
ATOM 715 C CA . GLY A 1 93 ? 4.644 -3.335 -1.875 1.00 90.31 93 GLY A CA 1
ATOM 716 C C . GLY A 1 93 ? 5.900 -2.813 -2.576 1.00 90.31 93 GLY A C 1
ATOM 717 O O . GLY A 1 93 ? 6.700 -3.617 -3.046 1.00 90.31 93 GLY A O 1
ATOM 718 N N . VAL A 1 94 ? 6.104 -1.494 -2.612 1.00 88.31 94 VAL A N 1
ATOM 719 C CA . VAL A 1 94 ? 7.269 -0.852 -3.251 1.00 88.31 94 VAL A CA 1
ATOM 720 C C . VAL A 1 94 ? 8.580 -1.201 -2.545 1.00 88.31 94 VAL A C 1
ATOM 722 O O . VAL A 1 94 ? 9.548 -1.545 -3.222 1.00 88.31 94 VAL A O 1
ATOM 725 N N . ARG A 1 95 ? 8.618 -1.152 -1.206 1.00 87.38 95 ARG A N 1
ATOM 726 C CA . ARG A 1 95 ? 9.823 -1.452 -0.408 1.00 87.38 95 ARG A CA 1
ATOM 727 C C . ARG A 1 95 ? 10.328 -2.876 -0.601 1.00 87.38 95 ARG A C 1
ATOM 729 O O . ARG A 1 95 ? 11.535 -3.100 -0.579 1.00 87.38 95 ARG A O 1
ATOM 736 N N . ASN A 1 96 ? 9.414 -3.824 -0.792 1.00 84.31 96 ASN A N 1
ATOM 737 C CA . ASN A 1 96 ? 9.764 -5.239 -0.824 1.00 84.31 96 ASN A CA 1
ATOM 738 C C . ASN A 1 96 ? 10.006 -5.775 -2.242 1.00 84.31 96 ASN A C 1
ATOM 740 O O . ASN A 1 96 ? 10.669 -6.799 -2.372 1.00 84.31 96 ASN A O 1
ATOM 744 N N . VAL A 1 97 ? 9.527 -5.109 -3.306 1.00 79.81 97 VAL A N 1
ATOM 745 C CA . VAL A 1 97 ? 9.703 -5.557 -4.705 1.00 79.81 97 VAL A CA 1
ATOM 746 C C . VAL A 1 97 ? 11.179 -5.798 -5.037 1.00 79.81 97 VAL A C 1
ATOM 748 O O . VAL A 1 97 ? 11.985 -4.874 -5.119 1.00 79.81 97 VAL A O 1
ATOM 751 N N . GLN A 1 98 ? 11.520 -7.061 -5.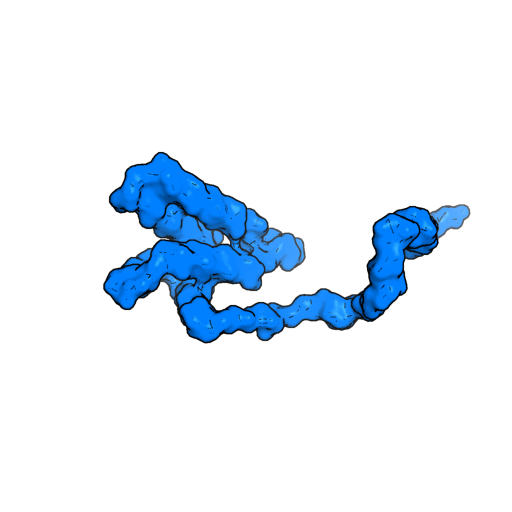307 1.00 74.44 98 GLN A N 1
ATOM 752 C CA . GLN A 1 98 ? 12.885 -7.475 -5.632 1.00 74.44 98 GLN A CA 1
ATOM 753 C C . GLN A 1 98 ? 12.898 -8.483 -6.799 1.00 74.44 98 GLN A C 1
ATOM 755 O O . GLN A 1 98 ? 13.043 -9.683 -6.597 1.00 74.44 98 GLN A O 1
ATOM 760 N N . PRO A 1 99 ? 12.750 -8.036 -8.058 1.00 66.12 99 PRO A N 1
ATOM 761 C CA . PRO A 1 99 ? 12.569 -8.927 -9.214 1.00 66.12 99 PRO A CA 1
ATOM 762 C C . PRO A 1 99 ? 13.815 -9.698 -9.676 1.00 66.12 99 PRO A C 1
ATOM 764 O O . PRO A 1 99 ? 13.754 -10.421 -10.671 1.00 66.12 99 PRO A O 1
ATOM 767 N N . ARG A 1 100 ? 14.967 -9.512 -9.028 1.00 67.69 100 ARG A N 1
ATOM 768 C CA . ARG A 1 100 ? 16.243 -10.147 -9.385 1.00 67.69 100 ARG A CA 1
ATOM 769 C C . ARG A 1 100 ? 16.994 -10.553 -8.113 1.00 67.69 100 ARG A C 1
ATOM 771 O O . ARG A 1 100 ? 16.871 -9.839 -7.121 1.00 67.69 100 ARG A O 1
ATOM 778 N N . PRO A 1 101 ? 17.853 -11.593 -8.151 1.00 63.47 101 PRO A N 1
ATOM 779 C CA . PRO A 1 101 ? 18.253 -12.391 -9.322 1.00 63.47 101 PRO A CA 1
ATOM 780 C C . PRO A 1 101 ? 17.317 -13.564 -9.669 1.00 63.47 101 PRO A C 1
ATOM 782 O O . PRO A 1 101 ? 17.236 -13.931 -10.838 1.00 63.47 101 PRO A O 1
ATOM 785 N N . SER A 1 102 ? 16.586 -14.111 -8.703 1.00 60.28 102 SER A N 1
ATOM 786 C CA . SER A 1 102 ? 15.354 -14.887 -8.896 1.00 60.28 102 SER A CA 1
ATOM 787 C C . SER A 1 102 ? 14.162 -13.935 -8.735 1.00 60.28 102 SER A C 1
ATOM 789 O O . SER A 1 102 ? 14.341 -12.848 -8.188 1.00 60.28 102 SER A O 1
ATOM 791 N N . VAL A 1 103 ? 12.969 -14.281 -9.234 1.00 57.66 103 VAL A N 1
ATOM 792 C CA . VAL A 1 103 ? 11.747 -13.509 -8.938 1.00 57.66 103 VAL A CA 1
ATOM 793 C C . VAL A 1 103 ? 11.566 -13.477 -7.416 1.00 57.66 103 VAL A C 1
ATOM 795 O O . VAL A 1 103 ? 11.111 -14.452 -6.831 1.00 57.66 103 VAL A O 1
ATOM 798 N N . GLY A 1 104 ? 12.039 -12.415 -6.760 1.00 60.47 104 GLY A N 1
ATOM 799 C CA . GLY A 1 104 ? 11.860 -12.206 -5.330 1.00 60.47 104 GLY A CA 1
ATOM 800 C C . GLY A 1 104 ? 10.420 -11.795 -5.054 1.00 60.47 104 GLY A C 1
ATOM 801 O O . GLY A 1 104 ? 9.487 -12.301 -5.677 1.00 60.47 104 GLY A O 1
ATOM 802 N N . PHE A 1 105 ? 10.218 -10.860 -4.130 1.00 67.19 105 PHE A N 1
ATOM 803 C CA . PHE A 1 105 ? 8.882 -10.369 -3.799 1.00 67.19 105 PHE A CA 1
ATOM 804 C C . PHE A 1 105 ? 8.062 -9.977 -5.044 1.00 67.19 105 PHE A C 1
ATOM 806 O O . PHE A 1 105 ? 8.603 -9.534 -6.063 1.00 67.19 105 PHE A O 1
ATOM 813 N N . LYS A 1 106 ? 6.740 -10.126 -4.950 1.00 71.19 106 LYS A N 1
ATOM 814 C CA . LYS A 1 106 ? 5.779 -10.058 -6.062 1.00 71.19 106 LYS A CA 1
ATOM 815 C C . LYS A 1 106 ? 5.988 -8.827 -6.950 1.00 71.19 106 LYS A C 1
ATOM 817 O O . LYS A 1 106 ? 5.656 -7.713 -6.561 1.00 71.19 106 LYS A O 1
ATOM 822 N N . PHE A 1 107 ? 6.431 -9.044 -8.192 1.00 76.19 107 PHE A N 1
ATOM 823 C CA . PHE A 1 107 ? 6.684 -7.976 -9.176 1.00 76.19 107 PHE A CA 1
ATOM 824 C C . PHE A 1 107 ? 5.458 -7.095 -9.476 1.00 76.19 107 PHE A C 1
ATOM 826 O O . PHE A 1 107 ? 5.597 -5.937 -9.851 1.00 76.19 107 PHE A O 1
ATOM 833 N N . HIS A 1 108 ? 4.255 -7.637 -9.281 1.00 84.62 108 HIS A N 1
ATOM 834 C CA . HIS A 1 108 ? 2.990 -6.955 -9.547 1.00 84.62 108 HIS A CA 1
ATOM 835 C C . HIS A 1 108 ? 2.306 -6.445 -8.267 1.00 84.62 108 HIS A C 1
ATOM 837 O O . HIS A 1 108 ? 1.113 -6.165 -8.308 1.00 84.62 108 HIS A O 1
ATOM 843 N N . SER A 1 109 ? 3.011 -6.347 -7.131 1.00 86.75 109 SER A N 1
ATOM 844 C CA . SER A 1 109 ? 2.415 -6.002 -5.827 1.00 86.75 109 SER A CA 1
ATOM 845 C C . SER A 1 109 ? 1.535 -4.747 -5.896 1.00 86.75 109 SER A C 1
ATOM 847 O O . SER A 1 109 ? 0.353 -4.814 -5.579 1.00 86.75 109 SER A O 1
ATOM 849 N N . VAL A 1 110 ? 2.056 -3.638 -6.422 1.00 90.12 110 VAL A N 1
ATOM 850 C CA . VAL A 1 110 ? 1.315 -2.367 -6.535 1.00 90.12 110 VAL A CA 1
ATOM 851 C C . VAL A 1 110 ? 0.124 -2.471 -7.496 1.00 90.12 110 VAL A C 1
ATOM 853 O O . VAL A 1 110 ? -0.935 -1.904 -7.234 1.00 90.12 110 VAL A O 1
ATOM 856 N N . LEU A 1 111 ? 0.256 -3.237 -8.584 1.00 92.75 111 LEU A N 1
ATOM 857 C CA . LEU A 1 111 ? -0.836 -3.462 -9.539 1.00 92.75 111 LEU A CA 1
ATOM 858 C C . LEU A 1 111 ? -1.982 -4.255 -8.906 1.00 92.75 111 LEU A C 1
ATOM 860 O O . LEU A 1 111 ? -3.149 -3.941 -9.137 1.00 92.75 111 LEU A O 1
ATOM 864 N N . VAL A 1 112 ? -1.655 -5.253 -8.083 1.00 94.38 112 VAL A N 1
ATOM 865 C CA . VAL A 1 112 ? -2.647 -6.029 -7.333 1.00 94.38 112 VAL A CA 1
ATOM 866 C C . VAL A 1 112 ? -3.380 -5.137 -6.336 1.00 94.38 112 VAL A C 1
ATOM 868 O O . VAL A 1 112 ? -4.607 -5.158 -6.302 1.00 94.38 112 VAL A O 1
ATOM 871 N N . VAL A 1 113 ? -2.654 -4.299 -5.591 1.00 96.31 113 VAL A N 1
ATOM 872 C CA . VAL A 1 113 ? -3.254 -3.371 -4.617 1.00 96.31 113 VAL A CA 1
ATOM 873 C C . VAL A 1 113 ? -4.189 -2.374 -5.302 1.00 96.31 113 VAL A C 1
ATOM 875 O O . VAL A 1 113 ? -5.317 -2.183 -4.855 1.00 96.31 113 VAL A O 1
ATOM 878 N N . ASN A 1 114 ? -3.775 -1.792 -6.432 1.00 97.25 114 ASN A N 1
ATOM 879 C CA . ASN A 1 114 ? -4.644 -0.902 -7.201 1.00 97.25 114 ASN A CA 1
ATOM 880 C C . ASN A 1 114 ? -5.882 -1.633 -7.751 1.00 97.25 114 ASN A C 1
ATOM 882 O O . ASN A 1 114 ? -6.983 -1.096 -7.716 1.00 97.25 114 ASN A O 1
ATOM 886 N N . SER A 1 115 ? -5.727 -2.874 -8.219 1.00 97.56 115 SER A N 1
ATOM 887 C CA . SER A 1 115 ? -6.857 -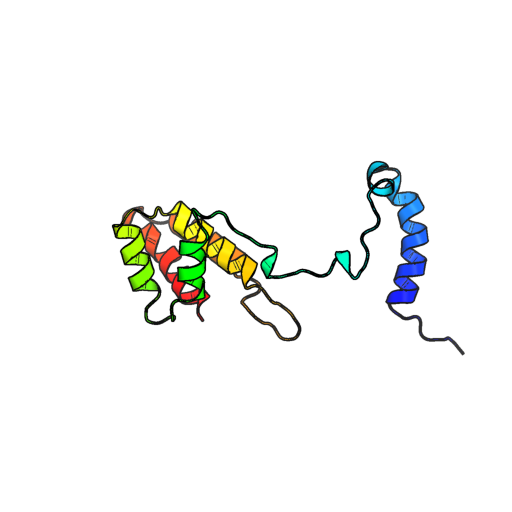3.676 -8.709 1.00 97.56 115 SER A CA 1
ATOM 888 C C . SER A 1 115 ? -7.858 -3.985 -7.593 1.00 97.56 115 SER A C 1
ATOM 890 O O . SER A 1 115 ? -9.063 -3.870 -7.801 1.00 97.56 115 SER A O 1
ATOM 892 N N . ALA A 1 116 ? -7.369 -4.311 -6.394 1.00 98.00 116 ALA A N 1
ATOM 893 C CA . ALA A 1 116 ? -8.203 -4.506 -5.213 1.00 98.00 116 ALA A CA 1
ATOM 894 C C . ALA A 1 116 ? -8.936 -3.218 -4.809 1.00 98.00 116 ALA A C 1
ATOM 896 O O . ALA A 1 116 ? -10.120 -3.266 -4.484 1.00 98.00 116 ALA A O 1
ATOM 897 N N . HIS A 1 117 ? -8.274 -2.060 -4.889 1.00 98.38 117 HIS A N 1
ATOM 898 C CA . HIS A 1 117 ? -8.919 -0.767 -4.664 1.00 98.38 117 HIS A CA 1
ATOM 899 C C . HIS A 1 117 ? -10.040 -0.492 -5.677 1.00 98.38 117 HIS A C 1
ATOM 901 O O . HIS A 1 117 ? -11.144 -0.124 -5.285 1.00 98.38 117 HIS A O 1
ATOM 907 N N . LEU A 1 118 ? -9.806 -0.735 -6.969 1.00 98.31 118 LEU A N 1
ATOM 908 C CA . LEU A 1 118 ? -10.840 -0.567 -7.994 1.00 98.31 118 LEU A CA 1
ATOM 909 C C . LEU A 1 118 ? -12.018 -1.531 -7.790 1.00 98.31 118 LEU A C 1
ATOM 911 O O . LEU A 1 118 ? -13.168 -1.117 -7.909 1.00 98.31 118 LEU A O 1
ATOM 915 N N . ALA A 1 119 ? -11.750 -2.791 -7.434 1.00 98.06 119 ALA A N 1
ATOM 916 C CA . ALA A 1 119 ? -12.793 -3.763 -7.104 1.00 98.06 119 ALA A CA 1
ATOM 917 C C . ALA A 1 119 ? -13.599 -3.344 -5.864 1.00 98.06 119 ALA A C 1
ATOM 919 O O . ALA A 1 119 ? -14.819 -3.466 -5.855 1.00 98.06 119 ALA A O 1
ATOM 920 N N . SER A 1 120 ? -12.922 -2.796 -4.851 1.00 98.06 120 SER A N 1
ATOM 921 C CA . SER A 1 120 ? -13.540 -2.217 -3.656 1.00 98.06 120 SER A CA 1
ATOM 922 C C . SER A 1 120 ? -14.497 -1.082 -4.031 1.00 98.06 120 SER A C 1
ATOM 924 O O . SER A 1 120 ? -15.660 -1.114 -3.647 1.00 98.06 120 SER A O 1
ATOM 926 N N . LEU A 1 121 ? -14.065 -0.131 -4.864 1.00 97.81 121 LEU A N 1
ATOM 927 C CA . LEU A 1 121 ? -14.916 0.980 -5.305 1.00 97.81 121 LEU A CA 1
ATOM 928 C C . LEU A 1 121 ? -16.094 0.552 -6.193 1.00 97.81 121 LEU A C 1
ATOM 930 O O . LEU A 1 121 ? -17.109 1.244 -6.212 1.00 97.81 121 LEU A O 1
ATOM 934 N N . ALA A 1 122 ? -15.962 -0.553 -6.927 1.00 97.69 122 ALA A N 1
ATOM 935 C CA . ALA A 1 122 ? -17.020 -1.084 -7.782 1.00 97.69 122 ALA A CA 1
ATOM 936 C C . ALA A 1 122 ? -18.091 -1.888 -7.017 1.00 97.69 122 ALA A C 1
ATOM 938 O O . ALA A 1 122 ? -19.143 -2.178 -7.587 1.00 97.69 122 ALA A O 1
ATOM 939 N N . GLY A 1 123 ? -17.823 -2.272 -5.765 1.00 94.81 123 GLY A N 1
ATOM 940 C CA . GLY A 1 123 ? -18.747 -3.018 -4.910 1.00 94.81 123 GLY A CA 1
ATOM 941 C C . GLY A 1 123 ? -19.595 -2.132 -3.983 1.00 94.81 123 GLY A C 1
ATOM 942 O O . GLY A 1 123 ? -19.381 -0.916 -3.916 1.00 94.81 123 GLY A O 1
ATOM 943 N N . PRO A 1 124 ? -20.547 -2.737 -3.246 1.00 97.12 124 PRO A N 1
ATOM 944 C CA . PRO A 1 124 ? -21.296 -2.063 -2.186 1.00 97.12 124 PRO A CA 1
ATOM 945 C C . PRO A 1 124 ? -20.378 -1.503 -1.093 1.00 97.12 124 PRO A C 1
ATOM 947 O O . PRO A 1 124 ? -19.326 -2.075 -0.794 1.00 97.12 124 PRO A O 1
ATOM 950 N N . ASP A 1 125 ? -20.793 -0.402 -0.465 1.00 96.81 125 ASP A N 1
ATOM 951 C CA . ASP A 1 125 ? -20.025 0.297 0.572 1.00 96.81 125 ASP A CA 1
ATOM 952 C C . ASP A 1 125 ? -19.655 -0.625 1.747 1.00 96.81 125 ASP A C 1
ATOM 954 O O . ASP A 1 125 ? -18.526 -0.569 2.243 1.00 96.81 125 ASP A O 1
ATOM 958 N N . GLU A 1 126 ? -20.567 -1.515 2.141 1.00 96.75 126 GLU A N 1
ATOM 959 C CA . GLU A 1 126 ? -20.413 -2.464 3.249 1.00 96.75 126 GLU A CA 1
ATOM 960 C C . GLU A 1 126 ? -19.350 -3.539 2.970 1.00 96.75 126 GLU A C 1
ATOM 962 O O . GLU A 1 126 ? -18.771 -4.106 3.898 1.00 96.75 126 GLU A O 1
ATOM 967 N N . GLU A 1 127 ? -19.058 -3.801 1.696 1.00 96.56 127 GLU A N 1
ATOM 968 C CA . GLU A 1 127 ? -18.140 -4.856 1.255 1.00 96.56 127 GLU A CA 1
ATOM 969 C C . GLU A 1 127 ? -16.769 -4.314 0.831 1.00 96.56 127 GLU A C 1
ATOM 971 O O . GLU A 1 127 ? -15.864 -5.085 0.503 1.00 96.56 127 GLU A O 1
ATOM 976 N N . ARG A 1 128 ? -16.559 -2.991 0.879 1.00 97.19 128 ARG A N 1
ATOM 977 C CA . ARG A 1 128 ? -15.331 -2.334 0.394 1.00 97.19 128 ARG A CA 1
ATOM 978 C C . ARG A 1 128 ? -14.045 -2.855 1.020 1.00 97.19 128 ARG A C 1
ATOM 980 O O . ARG A 1 128 ? -12.991 -2.779 0.385 1.00 97.19 128 ARG A O 1
ATOM 987 N N . TRP A 1 129 ? -14.102 -3.378 2.238 1.00 98.19 129 TRP A N 1
ATOM 988 C CA . TRP A 1 129 ? -12.934 -3.956 2.899 1.00 98.19 129 TRP A CA 1
ATOM 989 C C . TRP A 1 129 ? -12.537 -5.322 2.346 1.00 98.19 129 TRP A C 1
ATOM 991 O O . TRP A 1 129 ? -11.359 -5.663 2.405 1.00 98.19 129 TRP A O 1
ATOM 1001 N N . LEU A 1 130 ? -13.462 -6.085 1.763 1.00 98.12 130 LEU A N 1
ATOM 1002 C CA . LEU A 1 130 ? -13.207 -7.464 1.356 1.00 98.12 130 LEU A CA 1
ATOM 1003 C C . LEU A 1 130 ? -12.074 -7.580 0.314 1.00 98.12 130 LEU A C 1
ATOM 1005 O O . LEU A 1 130 ? -11.134 -8.343 0.560 1.00 98.12 130 LEU A O 1
ATOM 1009 N N . PRO A 1 131 ? -12.047 -6.795 -0.785 1.00 98.38 131 PRO A N 1
ATOM 1010 C CA . PRO A 1 131 ? -10.921 -6.829 -1.722 1.00 98.38 131 PRO A CA 1
ATOM 1011 C C . PRO A 1 131 ? -9.595 -6.380 -1.092 1.00 98.38 131 PRO A C 1
ATOM 1013 O O . PRO A 1 131 ? -8.533 -6.882 -1.461 1.00 98.38 131 PRO A O 1
ATOM 1016 N N . ILE A 1 132 ? -9.640 -5.460 -0.122 1.00 98.38 132 ILE A N 1
ATOM 1017 C CA . ILE A 1 132 ? -8.444 -4.957 0.568 1.00 98.38 132 ILE A CA 1
ATOM 1018 C C . ILE A 1 132 ? -7.871 -6.015 1.514 1.00 98.38 132 ILE A C 1
ATOM 1020 O O . ILE A 1 132 ? -6.665 -6.250 1.503 1.00 98.38 132 ILE A O 1
ATOM 1024 N N . PHE A 1 133 ? -8.717 -6.715 2.270 1.00 98.25 133 PHE A N 1
ATOM 1025 C CA . PHE A 1 133 ? -8.297 -7.828 3.126 1.00 98.25 133 PHE A CA 1
ATOM 1026 C C . PHE A 1 133 ? -7.760 -9.010 2.317 1.00 98.25 133 PHE A C 1
ATOM 1028 O O . PHE A 1 133 ? -6.764 -9.616 2.712 1.00 98.25 133 PHE A O 1
ATOM 1035 N N . TRP A 1 134 ? -8.329 -9.278 1.140 1.00 98.00 134 TRP A N 1
ATOM 1036 C CA . TRP A 1 134 ? -7.737 -10.232 0.204 1.00 98.00 134 TRP A CA 1
ATOM 1037 C C . TRP A 1 134 ? -6.331 -9.799 -0.241 1.00 98.00 134 TRP A C 1
ATOM 1039 O O . TRP A 1 134 ? -5.410 -10.614 -0.255 1.00 98.00 134 TRP A O 1
ATOM 1049 N N . ALA A 1 135 ? -6.128 -8.515 -0.556 1.00 97.56 135 ALA A N 1
ATOM 1050 C CA . ALA A 1 135 ? -4.818 -8.004 -0.957 1.00 97.56 135 ALA A CA 1
ATOM 1051 C C . ALA A 1 135 ? -3.782 -8.057 0.184 1.00 97.56 135 ALA A C 1
ATOM 1053 O O . ALA A 1 135 ? -2.611 -8.338 -0.077 1.00 97.56 135 ALA A O 1
ATOM 1054 N N . LEU A 1 136 ? -4.205 -7.832 1.434 1.00 97.62 136 LEU A N 1
ATOM 1055 C CA . LEU A 1 136 ? -3.370 -7.973 2.634 1.00 97.62 136 LEU A CA 1
ATOM 1056 C C . LEU A 1 136 ? -2.900 -9.419 2.832 1.00 97.62 136 LEU A C 1
ATOM 1058 O O . LEU A 1 136 ? -1.709 -9.657 3.023 1.00 97.62 136 LEU A O 1
ATOM 1062 N N . ASP A 1 137 ? -3.806 -10.392 2.735 1.00 96.50 137 ASP A N 1
ATOM 1063 C CA . ASP A 1 137 ? -3.438 -11.809 2.810 1.00 96.50 137 ASP A CA 1
ATOM 1064 C C . ASP A 1 137 ? -2.521 -12.205 1.644 1.00 96.50 137 ASP A C 1
ATOM 1066 O O . ASP A 1 137 ? -1.463 -12.816 1.833 1.00 96.50 137 ASP A O 1
ATOM 1070 N N . TYR A 1 138 ? -2.880 -11.782 0.429 1.00 94.19 138 TYR A N 1
ATOM 1071 C CA . TYR A 1 138 ? -2.096 -12.055 -0.765 1.00 94.19 138 TYR A CA 1
ATOM 1072 C C . TYR A 1 138 ? -0.684 -11.477 -0.664 1.00 94.19 138 TYR A C 1
ATOM 1074 O O . TYR A 1 138 ? 0.251 -12.146 -1.100 1.00 94.19 138 TYR A O 1
ATOM 1082 N N . PHE A 1 139 ? -0.491 -10.297 -0.065 1.00 93.00 139 PHE A N 1
ATOM 1083 C CA . PHE A 1 139 ? 0.824 -9.678 0.155 1.00 93.00 139 PHE A CA 1
ATOM 1084 C C . PHE A 1 139 ? 1.805 -10.606 0.891 1.00 93.00 139 PHE A C 1
ATOM 1086 O O . PHE A 1 139 ? 3.003 -10.559 0.615 1.00 93.00 139 PHE A O 1
ATOM 1093 N N . LYS A 1 140 ? 1.306 -11.499 1.754 1.00 91.31 140 LYS A N 1
ATOM 1094 C CA . LYS A 1 140 ? 2.104 -12.450 2.544 1.00 91.31 140 LYS A CA 1
ATOM 1095 C C . LYS A 1 140 ? 2.275 -13.841 1.923 1.00 91.31 140 LYS A C 1
ATOM 1097 O O . LYS A 1 140 ? 2.847 -14.716 2.574 1.00 91.31 140 LYS A O 1
ATOM 1102 N N . SER A 1 141 ? 1.746 -14.072 0.720 1.00 85.88 141 SER A N 1
ATOM 1103 C CA . SER A 1 141 ? 1.785 -15.378 0.034 1.00 85.88 141 SER A CA 1
ATOM 1104 C C . SER A 1 141 ? 2.971 -15.581 -0.894 1.00 85.88 141 SER A C 1
ATOM 1106 O O . SER A 1 141 ? 3.427 -14.586 -1.502 1.00 85.88 141 SER A O 1
#

Sequence (141 aa):
MFSPSSRRRFLQTVGVGTAALGLADLPFVSRLPRVSADEARLNPQLVRLDDSIEPLVRLLEETPRDRLLEAVAERIHAGTSYQEVLAALMLAGVRNVQPRPSVGFKFHSVLVVNSAHLASLAGPDEERWLPIFWALDYFKS

Secondary structure (DSSP, 8-state):
-PPP--HHHHHHHHHHHHHHHHSSS-TTGGGSPPPPTTTT---GGG-PPPTTTHHHHHHHHHS-HHHHHHHHHHHHHTT--HHHHHHHHHHHHHHH---SSS--S-TTHHHHHHHHHHHHHHS-GGGTHHHHHHHHHHHT-

Radius of gyration: 21.85 Å; chains: 1; bounding box: 60×37×54 Å

Foldseek 3Di:
DDDDQDPVNVCVVVVVVCCVPVCVVVVVVVVDDDQDPVNPDDDLVVPDDDPVQVVVLCLLVPDALVCSLVVVVVVVVVPDDPVSLLVSQLSNQVSFQDCPDPHGQDVCLNVLSVVLQVVLVVDDVVCSCVSSSVSSSVNND

pLDDT: mean 86.37, std 13.53, range [42.91, 98.62]